Protein AF-A0A966T4E9-F1 (afdb_monomer_lite)

Sequence (67 aa):
MVDTETTGLSTDDDRVLQIGVVVARGDGSVEHQFVTYLKRLTWGFGHVGAFHVHGITRRQLRKGMKP

pLDDT: mean 88.57, std 10.95, range [53.94, 97.7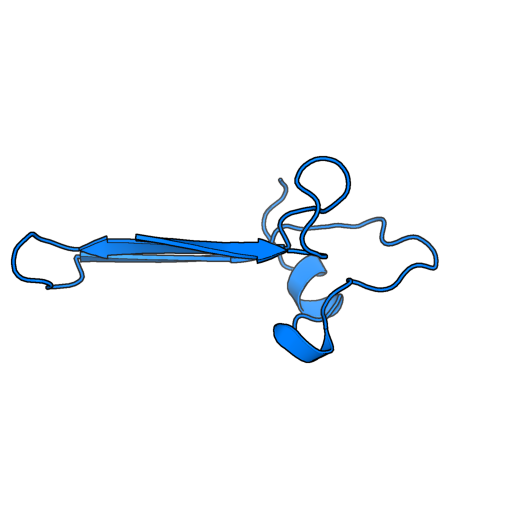5]

Radius of gyration: 13.7 Å; chains: 1; bounding box: 38×21×29 Å

Secondary structure (DSSP, 8-state):
-EEEEESSS-TTT--EEEEEEEEE-TTS-EEEEEEEEBP-S---SS--SSHHHH---HHHHHTSBP-

Foldseek 3Di:
DKDFDWLDDDPVPIDTFKIWDWDADPVRHTDDIDIFGEADPDPDVDDSHPCVPPVDDNVRNNPTDHD

Structure (mmCIF, N/CA/C/O backbone):
data_AF-A0A966T4E9-F1
#
_entry.id   AF-A0A966T4E9-F1
#
loop_
_atom_site.group_PDB
_atom_site.id
_atom_site.type_symbol
_atom_site.label_atom_id
_atom_site.label_alt_id
_atom_site.label_comp_id
_atom_site.label_asym_id
_atom_site.label_entity_id
_atom_site.label_seq_id
_atom_site.pdbx_PDB_ins_code
_atom_site.Cartn_x
_atom_site.Cartn_y
_atom_site.Cartn_z
_atom_site.occupancy
_atom_site.B_iso_or_equiv
_atom_site.auth_seq_id
_atom_site.auth_comp_id
_atom_site.auth_asym_id
_atom_site.auth_atom_id
_atom_site.pdbx_PDB_model_num
ATOM 1 N N . MET A 1 1 ? -12.731 -0.853 7.255 1.00 93.75 1 MET A N 1
ATOM 2 C CA . MET A 1 1 ? -12.363 -0.614 5.844 1.00 93.75 1 MET A CA 1
ATOM 3 C C . MET A 1 1 ? -10.915 -1.018 5.653 1.00 93.75 1 MET A C 1
ATOM 5 O O . MET A 1 1 ? -10.119 -0.780 6.558 1.00 93.75 1 MET A O 1
ATOM 9 N N . VAL A 1 2 ? -10.605 -1.656 4.528 1.00 96.00 2 VAL A N 1
ATOM 10 C CA . VAL A 1 2 ? -9.236 -2.013 4.146 1.00 96.00 2 VAL A CA 1
ATOM 11 C C . VAL A 1 2 ? -9.006 -1.490 2.743 1.00 96.00 2 VAL A C 1
ATOM 13 O O . VAL A 1 2 ? -9.872 -1.659 1.888 1.00 96.00 2 VAL A O 1
ATOM 16 N N . ASP A 1 3 ? -7.860 -0.860 2.548 1.00 96.38 3 ASP A N 1
ATOM 17 C CA . ASP A 1 3 ? -7.399 -0.383 1.254 1.00 96.38 3 ASP A CA 1
ATOM 18 C C . ASP A 1 3 ? -5.942 -0.799 1.041 1.00 96.38 3 ASP A C 1
ATOM 20 O O . ASP A 1 3 ? -5.176 -0.957 2.004 1.00 96.38 3 ASP A O 1
ATOM 24 N N . THR A 1 4 ? -5.573 -1.035 -0.214 1.00 95.12 4 THR A N 1
ATOM 25 C CA . THR A 1 4 ? -4.247 -1.535 -0.569 1.00 95.12 4 THR A CA 1
ATOM 26 C C . THR A 1 4 ? -3.701 -0.834 -1.789 1.00 95.12 4 THR A C 1
ATOM 28 O O . THR A 1 4 ? -4.362 -0.772 -2.819 1.00 95.12 4 THR A O 1
ATOM 31 N N . GLU A 1 5 ? -2.431 -0.462 -1.704 1.00 95.69 5 GLU A N 1
ATOM 32 C CA . GLU A 1 5 ? -1.664 -0.005 -2.858 1.00 95.69 5 GLU A CA 1
ATOM 33 C C . GLU A 1 5 ? -0.786 -1.143 -3.356 1.00 95.69 5 GLU A C 1
ATOM 35 O O . GLU A 1 5 ? -0.182 -1.859 -2.551 1.00 95.69 5 GLU A O 1
ATOM 40 N N . THR A 1 6 ? -0.684 -1.313 -4.668 1.00 93.81 6 THR A N 1
ATOM 41 C CA . THR A 1 6 ? -0.022 -2.458 -5.306 1.00 93.81 6 THR A CA 1
ATOM 42 C C . THR A 1 6 ? 0.957 -2.012 -6.389 1.00 93.81 6 THR A C 1
ATOM 44 O O . THR A 1 6 ? 0.954 -0.869 -6.839 1.00 93.81 6 THR A O 1
ATOM 47 N N . THR A 1 7 ? 1.820 -2.927 -6.835 1.00 91.19 7 THR A N 1
ATOM 48 C CA . THR A 1 7 ? 2.694 -2.691 -7.998 1.00 91.19 7 THR A CA 1
ATOM 49 C C . THR A 1 7 ? 1.910 -2.560 -9.317 1.00 91.19 7 THR A C 1
ATOM 51 O O . THR A 1 7 ? 2.424 -2.001 -10.286 1.00 91.19 7 THR A O 1
ATOM 54 N N . GLY A 1 8 ? 0.659 -3.024 -9.349 1.00 90.75 8 GLY A N 1
ATOM 55 C CA . GLY A 1 8 ? -0.212 -3.056 -10.523 1.00 90.75 8 GLY A CA 1
ATOM 56 C C . GLY A 1 8 ? -1.538 -3.768 -10.226 1.00 90.75 8 GLY A C 1
ATOM 57 O O . GLY A 1 8 ? -1.913 -3.924 -9.066 1.00 90.75 8 GLY A O 1
ATOM 58 N N . LEU A 1 9 ? -2.271 -4.178 -11.261 1.00 91.81 9 LEU A N 1
ATOM 59 C CA . LEU A 1 9 ? -3.640 -4.701 -11.134 1.00 91.81 9 LEU A CA 1
ATOM 60 C C . LEU A 1 9 ? -3.743 -6.240 -11.187 1.00 91.81 9 LEU A C 1
ATOM 62 O O . LEU A 1 9 ? -4.839 -6.767 -11.008 1.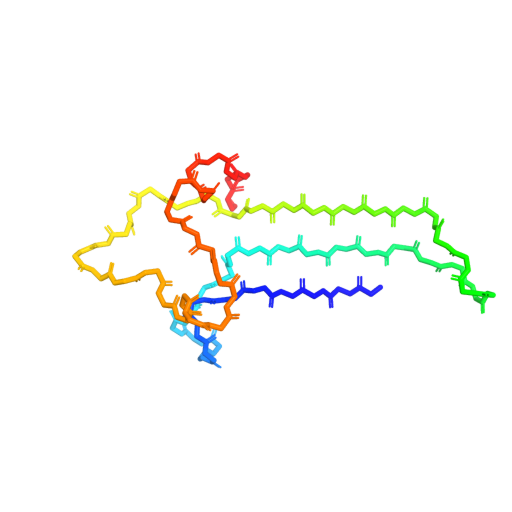00 91.81 9 LEU A O 1
ATOM 66 N N . SER A 1 10 ? -2.649 -6.966 -11.448 1.00 90.62 10 SER A N 1
ATOM 67 C CA . SER A 1 10 ? -2.652 -8.436 -11.542 1.00 90.62 10 SER A CA 1
ATOM 68 C C . SER A 1 10 ? -2.655 -9.083 -10.158 1.00 90.62 10 SER A C 1
ATOM 70 O O . SER A 1 10 ? -1.744 -8.871 -9.364 1.00 90.62 10 SER A O 1
ATOM 72 N N . THR A 1 11 ? -3.631 -9.940 -9.865 1.00 89.94 11 THR A N 1
ATOM 73 C CA . THR A 1 11 ? -3.677 -10.665 -8.582 1.00 89.94 11 THR A CA 1
ATOM 74 C C . THR A 1 11 ? -2.554 -11.689 -8.425 1.00 89.94 11 THR A C 1
ATOM 76 O O . THR A 1 11 ? -2.169 -11.998 -7.298 1.00 89.94 11 THR A O 1
ATOM 79 N N . ASP A 1 12 ? -2.015 -12.192 -9.536 1.00 90.88 12 ASP A N 1
ATOM 80 C CA . ASP A 1 12 ? -1.044 -13.291 -9.538 1.00 90.88 12 ASP A CA 1
ATOM 81 C C . ASP A 1 12 ? 0.40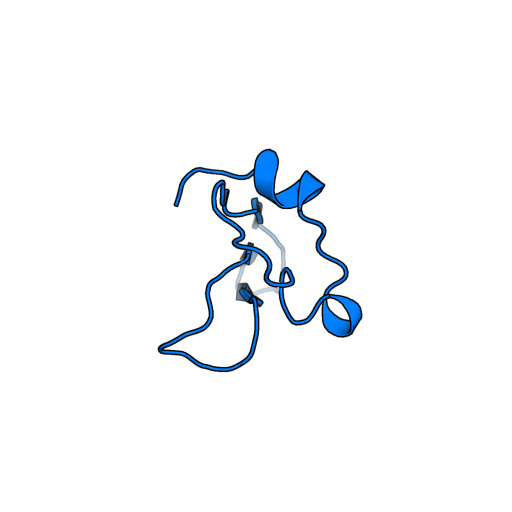1 -12.765 -9.539 1.00 90.88 12 ASP A C 1
ATOM 83 O O . ASP A 1 12 ? 1.283 -13.287 -8.841 1.00 90.88 12 ASP A O 1
ATOM 87 N N . ASP A 1 13 ? 0.641 -11.669 -10.262 1.00 86.31 13 ASP A N 1
ATOM 88 C CA . ASP A 1 13 ? 1.986 -11.140 -10.509 1.00 86.31 13 ASP A CA 1
ATOM 89 C C . ASP A 1 13 ? 2.311 -9.901 -9.675 1.00 86.31 13 ASP A C 1
ATOM 91 O O . ASP A 1 13 ? 3.460 -9.726 -9.243 1.00 86.31 13 ASP A O 1
ATOM 95 N N . ASP A 1 14 ? 1.314 -9.056 -9.400 1.00 88.75 14 ASP A N 1
ATOM 96 C CA . ASP A 1 14 ? 1.531 -7.846 -8.623 1.00 88.75 14 ASP A CA 1
ATOM 97 C C . ASP A 1 14 ? 1.569 -8.136 -7.126 1.00 88.75 14 ASP A C 1
ATOM 99 O O . ASP A 1 14 ? 1.215 -9.207 -6.623 1.00 88.75 14 ASP A O 1
ATOM 103 N N . ARG A 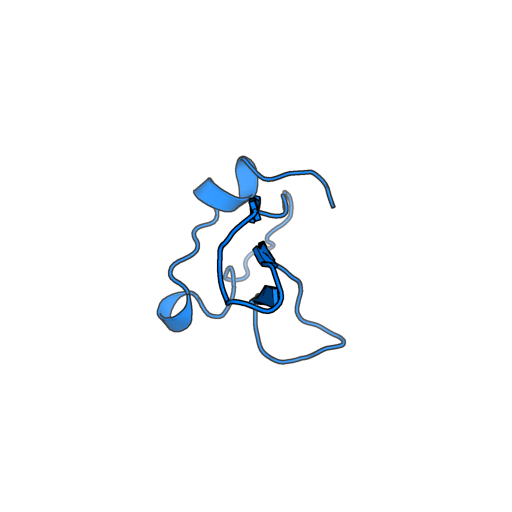1 15 ? 2.137 -7.187 -6.388 1.00 89.56 15 ARG A N 1
ATOM 104 C CA . ARG A 1 15 ? 2.372 -7.322 -4.953 1.00 89.56 15 ARG A CA 1
ATOM 105 C C . ARG A 1 15 ? 1.869 -6.095 -4.227 1.00 89.56 15 ARG A C 1
ATOM 107 O O . ARG A 1 15 ? 1.986 -4.977 -4.724 1.00 89.56 15 ARG A O 1
ATOM 114 N N . VAL A 1 16 ? 1.381 -6.317 -3.013 1.00 92.38 16 VAL A N 1
ATOM 115 C CA . VAL A 1 16 ? 0.979 -5.246 -2.103 1.00 92.38 16 VAL A CA 1
ATOM 116 C C . VAL A 1 16 ? 2.208 -4.444 -1.659 1.00 92.38 16 VAL A C 1
ATOM 118 O O . VAL A 1 16 ? 3.251 -4.995 -1.300 1.00 92.38 16 VAL A O 1
ATOM 121 N N . LEU A 1 17 ? 2.068 -3.124 -1.702 1.00 93.69 17 LEU A N 1
ATOM 122 C CA . LEU A 1 17 ? 3.044 -2.109 -1.315 1.00 93.69 17 LEU A CA 1
ATOM 123 C C . LEU A 1 17 ? 2.683 -1.445 0.011 1.00 93.69 17 LEU A C 1
ATOM 125 O O . LEU A 1 17 ? 3.574 -1.150 0.812 1.00 93.69 17 LEU A O 1
ATOM 129 N N . GLN A 1 18 ? 1.394 -1.200 0.237 1.00 95.62 18 GLN A N 1
ATOM 130 C CA . GLN A 1 18 ? 0.861 -0.577 1.443 1.00 95.62 18 GLN A CA 1
ATOM 131 C C . GLN A 1 18 ? -0.467 -1.226 1.824 1.00 95.62 18 GLN A C 1
ATOM 133 O O . GLN A 1 18 ? -1.237 -1.621 0.953 1.00 95.62 18 GLN A O 1
ATOM 138 N N . ILE A 1 19 ? -0.721 -1.304 3.128 1.00 96.31 19 ILE A N 1
ATOM 139 C CA . ILE A 1 19 ? -2.008 -1.696 3.696 1.00 96.31 19 ILE A CA 1
ATOM 140 C C . ILE A 1 19 ? -2.483 -0.558 4.599 1.00 96.31 19 ILE A C 1
ATOM 142 O O . ILE A 1 19 ? -1.770 -0.172 5.534 1.00 96.31 19 ILE A O 1
ATOM 146 N N . GLY A 1 20 ? -3.678 -0.045 4.318 1.00 97.00 20 GLY A N 1
ATOM 147 C CA . GLY A 1 20 ? -4.426 0.865 5.177 1.00 97.00 20 GLY A CA 1
ATOM 148 C C . GLY A 1 20 ? -5.607 0.141 5.817 1.00 97.00 20 GLY A C 1
ATOM 149 O O . GLY A 1 20 ? -6.399 -0.501 5.130 1.00 97.00 20 GLY A O 1
ATOM 150 N N . VAL A 1 21 ? -5.739 0.238 7.138 1.00 97.75 21 VAL A N 1
ATOM 151 C CA . VAL A 1 21 ? -6.844 -0.349 7.904 1.00 97.75 21 VAL A CA 1
ATOM 152 C C . VAL A 1 21 ? -7.492 0.727 8.756 1.00 97.75 21 VAL A C 1
ATOM 154 O O . VAL A 1 21 ? -6.820 1.424 9.514 1.00 97.75 21 VAL A O 1
ATOM 157 N N . VAL A 1 22 ? -8.815 0.823 8.663 1.00 97.62 22 VAL A N 1
ATOM 158 C CA . VAL A 1 22 ? -9.637 1.681 9.520 1.00 97.62 22 VAL A CA 1
ATOM 159 C C . VAL A 1 22 ? -10.713 0.831 10.183 1.00 97.62 22 VAL A C 1
ATOM 161 O O . VAL A 1 22 ? -11.525 0.201 9.496 1.00 97.62 22 VAL A O 1
ATOM 164 N N . VAL A 1 23 ? -10.733 0.831 11.513 1.00 97.62 23 VAL A N 1
ATOM 165 C CA . VAL A 1 23 ? -11.817 0.270 12.325 1.00 97.62 23 VAL A CA 1
ATOM 166 C C . VAL A 1 23 ? -12.745 1.418 12.686 1.00 97.62 23 VAL A C 1
ATOM 168 O O . VAL A 1 23 ? -12.314 2.391 13.303 1.00 97.62 23 VAL A O 1
ATOM 171 N N . ALA A 1 24 ? -14.002 1.316 12.271 1.00 97.19 24 ALA A N 1
ATOM 172 C CA . ALA A 1 24 ? -15.023 2.322 12.517 1.00 97.19 24 ALA A CA 1
ATOM 173 C C . ALA A 1 24 ? -16.275 1.667 13.102 1.00 97.19 24 ALA A C 1
ATOM 175 O O . ALA A 1 24 ? -16.566 0.503 12.816 1.00 97.19 24 ALA A O 1
ATOM 176 N N . ARG A 1 25 ? -17.005 2.423 13.919 1.00 96.19 25 ARG A N 1
ATOM 177 C CA . ARG A 1 25 ? -18.285 2.012 14.497 1.00 96.19 25 ARG A CA 1
ATOM 178 C C . ARG A 1 25 ? -19.418 2.197 13.491 1.00 96.19 25 ARG A C 1
ATOM 180 O O . ARG A 1 25 ? -19.261 2.852 12.463 1.00 96.19 25 ARG A O 1
ATOM 187 N N . GLY A 1 26 ? -20.585 1.635 13.811 1.00 96.19 26 GLY A N 1
ATOM 188 C CA . GLY A 1 26 ? -21.777 1.721 12.958 1.00 96.19 26 GLY A CA 1
ATOM 189 C C . GLY A 1 26 ? -22.296 3.148 12.735 1.00 96.19 26 GLY A C 1
ATOM 190 O O . GLY A 1 26 ? -23.010 3.381 11.768 1.00 96.19 26 GLY A O 1
ATOM 191 N N . ASP A 1 27 ? -21.908 4.102 13.587 1.00 96.00 27 ASP A N 1
ATOM 192 C CA . ASP A 1 27 ? -22.212 5.533 13.445 1.00 96.00 27 ASP A CA 1
ATOM 193 C C . ASP A 1 27 ? -21.183 6.299 12.587 1.00 96.00 27 ASP A C 1
ATOM 195 O O . ASP A 1 27 ? -21.284 7.514 12.429 1.00 96.00 27 ASP A O 1
ATOM 199 N N . GLY A 1 28 ? -20.185 5.602 12.036 1.00 94.56 28 GLY A N 1
ATOM 200 C CA . GLY A 1 28 ? -19.117 6.183 11.225 1.00 94.56 28 GLY A CA 1
ATOM 201 C C . GLY A 1 28 ? -17.948 6.760 12.028 1.00 94.56 28 GLY A C 1
ATOM 202 O O . GLY A 1 28 ? -16.972 7.202 11.419 1.00 94.56 28 GLY A O 1
ATOM 203 N N . SER A 1 29 ? -17.984 6.739 13.366 1.00 97.00 29 SER A N 1
ATOM 204 C CA . SER A 1 29 ? -16.841 7.173 14.177 1.00 97.00 29 SER A CA 1
ATOM 205 C C . SER A 1 29 ? -15.650 6.224 14.014 1.00 97.00 29 SER A C 1
ATOM 207 O O . SER A 1 29 ? -15.796 5.000 14.020 1.00 97.00 29 SER A O 1
ATOM 209 N N . VAL A 1 30 ? -14.449 6.787 13.852 1.00 97.19 30 VAL A N 1
ATOM 210 C CA . VAL A 1 30 ? -13.212 6.010 13.704 1.00 97.19 30 VAL A CA 1
ATOM 211 C C . VAL A 1 30 ? -12.651 5.656 15.075 1.00 97.19 30 VAL A C 1
ATOM 213 O O . VAL A 1 30 ? -12.360 6.538 15.877 1.00 97.19 30 VAL A O 1
ATOM 216 N N . GLU A 1 31 ? -12.460 4.364 15.315 1.00 97.31 31 GLU A N 1
ATOM 217 C CA . GLU A 1 31 ? -11.914 3.833 16.564 1.00 97.31 31 GLU A CA 1
ATOM 218 C C . GLU A 1 31 ? -10.403 3.607 16.459 1.00 97.31 31 GLU A C 1
ATOM 220 O O . GLU A 1 31 ? -9.640 4.037 17.323 1.00 97.31 31 GLU A O 1
ATOM 225 N N . HIS A 1 32 ? -9.955 2.997 15.358 1.00 97.19 32 HIS A N 1
ATOM 226 C CA . HIS A 1 32 ? -8.541 2.732 15.110 1.00 97.19 32 HIS A CA 1
ATOM 227 C C . HIS A 1 32 ? -8.168 2.953 13.651 1.00 97.19 32 HIS A C 1
ATOM 229 O O . HIS A 1 32 ? -8.957 2.704 12.738 1.00 97.19 32 HIS A O 1
ATOM 235 N N . GLN A 1 33 ? -6.924 3.373 13.440 1.00 97.56 33 GLN A N 1
ATOM 236 C CA . GLN A 1 33 ? -6.315 3.487 12.122 1.00 97.56 33 GLN A CA 1
ATOM 237 C C . GLN A 1 33 ? -4.917 2.884 12.160 1.00 97.56 33 GLN A C 1
ATOM 239 O O . GLN A 1 33 ? -4.170 3.075 13.121 1.00 97.56 33 GLN A O 1
ATOM 244 N N . PHE A 1 34 ? -4.563 2.172 11.101 1.00 96.31 34 PHE A N 1
ATOM 245 C CA . PHE A 1 34 ? -3.247 1.590 10.924 1.00 96.31 34 PHE A CA 1
ATOM 246 C C . PHE A 1 34 ? -2.835 1.703 9.462 1.00 96.31 34 PHE A C 1
ATOM 248 O O . PHE A 1 34 ? -3.609 1.374 8.568 1.00 96.31 34 PHE A O 1
ATOM 255 N N . VAL A 1 35 ? -1.608 2.157 9.223 1.00 96.25 35 VAL A N 1
ATOM 256 C CA . VAL A 1 35 ? -1.029 2.233 7.881 1.00 96.25 35 VAL A CA 1
ATOM 257 C C . VAL A 1 35 ? 0.386 1.702 7.945 1.00 96.25 35 VAL A C 1
ATOM 259 O O . VAL A 1 35 ? 1.188 2.136 8.775 1.00 96.25 35 VAL A O 1
ATOM 262 N N . THR A 1 36 ? 0.711 0.778 7.048 1.00 95.62 36 THR A N 1
ATOM 263 C CA . THR A 1 36 ? 2.076 0.277 6.922 1.00 95.62 36 THR A CA 1
ATOM 264 C C . THR A 1 36 ? 2.454 0.032 5.476 1.00 95.62 36 THR A C 1
ATOM 266 O O . THR A 1 36 ? 1.630 -0.357 4.651 1.00 95.62 36 THR A O 1
ATOM 269 N N . TYR A 1 37 ? 3.735 0.231 5.185 1.00 95.50 37 TYR A N 1
ATOM 270 C CA . TYR A 1 37 ? 4.343 -0.224 3.944 1.00 95.50 37 TYR A CA 1
ATOM 271 C C . TYR A 1 37 ? 4.856 -1.648 4.119 1.00 95.50 37 TYR A C 1
ATOM 273 O O . TYR A 1 37 ? 5.358 -1.997 5.190 1.00 95.50 37 TYR A O 1
ATOM 281 N N . LEU A 1 38 ? 4.828 -2.438 3.052 1.00 92.31 38 LEU A N 1
ATOM 282 C CA . LEU A 1 38 ? 5.471 -3.745 3.024 1.00 92.31 38 LEU A CA 1
ATOM 283 C C . LEU A 1 38 ? 6.891 -3.623 2.476 1.00 92.31 38 LEU A C 1
ATOM 285 O O . LEU A 1 38 ? 7.151 -3.060 1.407 1.00 92.31 38 LEU A O 1
ATOM 289 N N . LYS A 1 39 ? 7.848 -4.134 3.246 1.00 90.31 39 LYS A N 1
ATOM 290 C CA . LYS A 1 39 ? 9.263 -4.048 2.926 1.00 90.31 39 LYS A CA 1
ATOM 291 C C . LYS A 1 39 ? 9.623 -5.021 1.832 1.00 90.31 39 LYS A C 1
ATOM 293 O O . LYS A 1 39 ? 9.472 -6.230 1.967 1.00 90.31 39 LYS A O 1
ATOM 298 N N . ARG A 1 40 ? 10.251 -4.482 0.791 1.00 80.69 40 ARG A N 1
ATOM 299 C CA . ARG A 1 40 ? 10.853 -5.272 -0.278 1.00 80.69 40 ARG A CA 1
ATOM 300 C C . ARG A 1 40 ? 12.284 -4.830 -0.519 1.00 80.69 40 ARG A C 1
ATOM 302 O O . ARG A 1 40 ? 12.560 -3.646 -0.727 1.00 80.69 40 ARG A O 1
ATOM 309 N N . LEU A 1 41 ? 13.184 -5.804 -0.437 1.00 66.50 41 LEU A N 1
ATOM 310 C CA . LEU A 1 41 ? 14.625 -5.616 -0.596 1.00 66.50 41 LEU A CA 1
ATOM 311 C C . LEU A 1 41 ? 15.076 -5.868 -2.037 1.00 66.50 41 LEU A C 1
ATOM 313 O O . LEU A 1 41 ? 16.012 -5.224 -2.497 1.00 66.50 41 LEU A O 1
ATOM 317 N N . THR A 1 42 ? 14.375 -6.739 -2.761 1.00 64.00 42 THR A N 1
ATOM 318 C CA . THR A 1 42 ? 14.661 -7.093 -4.152 1.00 64.00 42 THR A CA 1
ATOM 319 C C . THR A 1 42 ? 13.625 -6.466 -5.077 1.00 64.00 42 THR A C 1
ATOM 321 O O . THR A 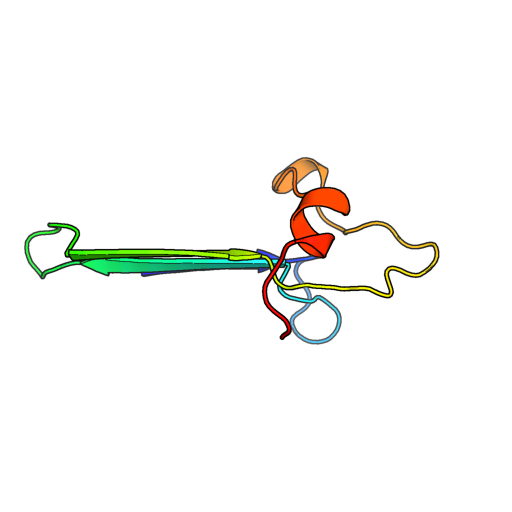1 42 ? 12.684 -7.099 -5.546 1.00 64.00 42 THR A O 1
ATOM 324 N N . TRP A 1 43 ? 13.804 -5.178 -5.352 1.00 64.50 43 TRP A N 1
ATOM 325 C CA . TRP A 1 43 ? 13.342 -4.638 -6.626 1.00 64.50 43 TRP A CA 1
ATOM 326 C C . TRP A 1 43 ? 14.448 -5.024 -7.597 1.00 64.50 43 TRP A C 1
ATOM 328 O O . TRP A 1 43 ? 15.569 -4.552 -7.419 1.00 64.50 43 TRP A O 1
ATOM 338 N N . GLY A 1 44 ? 14.200 -5.925 -8.551 1.00 56.16 44 GLY A N 1
ATOM 339 C CA . GLY A 1 44 ? 15.154 -6.124 -9.648 1.00 56.16 44 GLY A CA 1
ATOM 340 C C . GLY A 1 44 ? 15.398 -4.804 -10.400 1.00 56.16 44 GLY A C 1
ATOM 341 O O . GLY A 1 44 ? 14.976 -3.731 -9.967 1.00 56.16 44 GLY A O 1
ATOM 342 N N . PHE A 1 45 ? 15.977 -4.852 -11.598 1.00 53.94 45 PHE A N 1
ATOM 343 C CA . PHE A 1 45 ? 16.068 -3.663 -12.465 1.00 53.94 45 PHE A CA 1
ATOM 344 C C . PHE A 1 45 ? 14.696 -3.030 -12.824 1.00 53.94 45 PHE A C 1
ATOM 346 O O . PHE A 1 45 ? 14.646 -1.998 -13.485 1.00 53.94 45 PHE A O 1
ATOM 353 N N . GLY A 1 46 ? 13.581 -3.617 -12.373 1.00 55.88 46 GLY A N 1
ATOM 354 C CA . GLY A 1 46 ? 12.219 -3.130 -12.557 1.00 55.88 46 GLY A CA 1
ATOM 355 C C . GLY A 1 46 ? 11.816 -1.930 -11.689 1.00 55.88 46 GLY A C 1
ATOM 356 O O . GLY A 1 46 ? 12.396 -1.605 -10.644 1.00 55.88 46 GLY A O 1
ATOM 357 N N . HIS A 1 47 ? 10.763 -1.261 -12.152 1.00 65.12 47 HIS A N 1
ATOM 358 C CA . HIS A 1 47 ? 10.086 -0.165 -11.464 1.00 65.12 47 HIS A CA 1
ATOM 359 C C . HIS A 1 47 ? 9.293 -0.685 -10.252 1.00 65.12 47 HIS A C 1
ATOM 361 O O . HIS A 1 47 ? 8.964 -1.863 -10.182 1.00 65.12 47 HIS A O 1
ATOM 367 N N . VAL A 1 48 ? 8.964 0.198 -9.298 1.00 75.06 48 VAL A N 1
ATOM 368 C CA . VAL A 1 48 ? 8.015 -0.121 -8.204 1.00 75.06 48 VAL A CA 1
ATOM 369 C C . VAL A 1 48 ? 6.649 -0.540 -8.769 1.00 75.06 48 VAL A C 1
ATOM 371 O O . VAL A 1 48 ? 5.907 -1.224 -8.084 1.00 75.06 48 VAL A O 1
ATOM 374 N N . GLY A 1 49 ? 6.362 -0.192 -10.030 1.00 76.69 49 GLY A N 1
ATOM 375 C CA . GLY A 1 49 ? 5.028 -0.292 -10.609 1.00 76.69 49 GLY A CA 1
ATOM 376 C C . GLY A 1 49 ? 4.165 0.882 -10.145 1.00 76.69 49 GLY A C 1
ATOM 377 O O . GLY A 1 49 ? 4.528 1.534 -9.171 1.00 76.69 49 GLY A O 1
ATOM 378 N N . ALA A 1 50 ? 3.140 1.234 -10.930 1.00 81.75 50 ALA A N 1
ATOM 379 C CA . ALA A 1 50 ? 2.082 2.216 -10.633 1.00 81.75 50 ALA A CA 1
ATOM 380 C C . ALA A 1 50 ? 2.471 3.544 -9.921 1.00 81.75 50 ALA A C 1
ATOM 382 O O . ALA A 1 50 ? 1.614 4.236 -9.381 1.00 81.75 50 ALA A O 1
ATOM 383 N N . PHE A 1 51 ? 3.738 3.974 -9.974 1.00 87.06 51 PHE A N 1
ATOM 384 C CA . PHE A 1 51 ? 4.229 5.138 -9.224 1.00 87.06 51 PHE A CA 1
ATOM 385 C C . PHE A 1 51 ? 3.478 6.429 -9.561 1.00 87.06 51 PHE A C 1
ATOM 387 O O . PHE A 1 51 ? 3.214 7.229 -8.671 1.00 87.06 51 PHE A O 1
ATOM 394 N N . HIS A 1 52 ? 3.105 6.626 -10.826 1.00 87.88 52 HIS A N 1
ATOM 395 C CA . HIS A 1 52 ? 2.330 7.797 -11.241 1.00 87.88 52 HIS A CA 1
ATOM 396 C C . HIS A 1 52 ? 0.875 7.779 -10.739 1.00 87.88 52 HIS A C 1
ATOM 398 O O . HIS A 1 52 ? 0.197 8.792 -10.860 1.00 87.88 52 HIS A O 1
ATOM 404 N N . VAL A 1 53 ? 0.409 6.657 -10.182 1.00 91.00 53 VAL A N 1
ATOM 405 C CA . VAL A 1 53 ? -0.907 6.515 -9.547 1.00 91.00 53 VAL A CA 1
ATOM 406 C C . VAL A 1 53 ? -0.795 6.760 -8.041 1.00 91.00 53 VAL A C 1
ATOM 408 O O . VAL A 1 53 ? -1.427 7.675 -7.530 1.00 91.00 53 VAL A O 1
ATOM 411 N N . HIS A 1 54 ? 0.049 5.996 -7.338 1.00 91.62 54 HIS A N 1
ATOM 412 C CA . HIS A 1 54 ? 0.077 5.982 -5.866 1.00 91.62 54 HIS A CA 1
ATOM 413 C C . HIS A 1 54 ? 1.258 6.763 -5.237 1.00 91.62 54 HIS A C 1
ATOM 415 O O . HIS A 1 54 ? 1.336 6.928 -4.022 1.00 91.62 54 HIS A O 1
ATOM 421 N N . GLY A 1 55 ? 2.258 7.194 -6.017 1.00 93.31 55 GLY A N 1
ATOM 422 C CA . GLY A 1 55 ? 3.390 8.010 -5.536 1.00 93.31 55 GLY A CA 1
ATOM 423 C C . GLY A 1 55 ? 4.370 7.329 -4.560 1.00 93.31 55 GLY A C 1
ATOM 424 O O . GLY A 1 55 ? 5.192 7.996 -3.930 1.00 93.31 55 GLY A O 1
ATOM 425 N N . ILE A 1 56 ? 4.330 6.00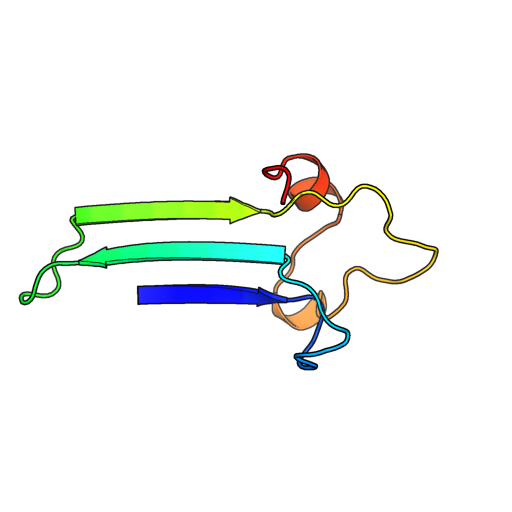1 -4.421 1.00 92.25 56 ILE A N 1
ATOM 426 C CA . ILE A 1 56 ? 5.131 5.247 -3.436 1.00 92.25 56 ILE A CA 1
ATOM 427 C C . ILE A 1 56 ? 6.520 4.985 -4.003 1.00 92.25 56 ILE A C 1
ATOM 429 O O . ILE A 1 56 ? 6.705 4.390 -5.063 1.00 92.25 56 ILE A O 1
ATOM 433 N N . THR A 1 57 ? 7.526 5.394 -3.244 1.00 90.25 57 THR A N 1
ATOM 434 C CA . THR A 1 57 ? 8.934 5.269 -3.607 1.00 90.25 57 THR A CA 1
ATOM 435 C C . THR A 1 57 ? 9.586 4.050 -2.957 1.00 90.25 57 THR A C 1
ATOM 437 O O . THR A 1 57 ? 9.235 3.624 -1.854 1.00 90.25 57 THR A O 1
ATOM 440 N N . ARG A 1 58 ? 10.683 3.564 -3.557 1.00 88.75 58 ARG A N 1
ATOM 441 C CA . ARG A 1 58 ? 11.532 2.514 -2.954 1.00 88.75 58 ARG A CA 1
ATOM 442 C C . ARG A 1 58 ? 12.019 2.875 -1.542 1.00 88.75 58 ARG A C 1
ATOM 444 O O . ARG A 1 58 ? 12.278 1.986 -0.735 1.00 88.75 58 ARG A O 1
ATOM 451 N N . ARG A 1 59 ? 12.179 4.169 -1.228 1.00 89.19 59 ARG A N 1
ATOM 452 C CA . ARG A 1 59 ? 12.637 4.634 0.093 1.00 89.19 59 ARG A CA 1
ATOM 453 C C . ARG A 1 59 ? 11.594 4.394 1.184 1.00 89.19 59 ARG A C 1
ATOM 455 O O . ARG A 1 59 ? 11.994 4.005 2.278 1.00 89.19 59 ARG A O 1
ATOM 462 N N . GLN A 1 60 ? 10.309 4.605 0.893 1.00 91.31 60 GLN A N 1
ATOM 463 C CA . GLN A 1 60 ? 9.214 4.293 1.822 1.00 91.31 60 GLN A CA 1
ATOM 464 C C . GLN A 1 60 ? 9.173 2.788 2.106 1.00 91.31 60 GLN A C 1
ATOM 466 O O . GLN A 1 60 ? 9.201 2.378 3.262 1.00 91.31 60 GLN A O 1
ATOM 471 N N . LEU A 1 61 ? 9.268 1.969 1.056 1.00 90.69 61 LEU A N 1
ATOM 472 C CA . LEU A 1 61 ? 9.205 0.509 1.164 1.00 90.69 61 LEU A CA 1
ATOM 473 C C . LEU A 1 61 ? 10.364 -0.067 1.989 1.00 90.69 61 LEU A C 1
ATOM 475 O O . LEU A 1 61 ? 10.159 -0.952 2.807 1.00 90.69 61 LEU A O 1
ATOM 479 N N . ARG A 1 62 ? 11.588 0.472 1.887 1.00 89.38 62 ARG A N 1
ATOM 480 C CA . ARG A 1 62 ? 12.721 0.005 2.719 1.00 89.38 62 ARG A CA 1
ATOM 481 C C . ARG A 1 62 ? 12.491 0.132 4.232 1.00 89.38 62 ARG A C 1
ATOM 483 O O . ARG A 1 62 ? 13.152 -0.583 4.990 1.00 89.38 62 ARG A O 1
ATOM 490 N N . LYS A 1 63 ? 11.599 1.031 4.654 1.00 89.44 63 LYS A N 1
ATOM 491 C CA . LYS A 1 63 ? 11.223 1.264 6.056 1.00 89.44 63 LYS A CA 1
ATOM 492 C C . LYS A 1 63 ? 9.969 0.493 6.485 1.00 89.44 63 LYS A C 1
ATOM 494 O O . LYS A 1 63 ? 9.575 0.610 7.637 1.00 89.44 63 LYS A O 1
ATOM 499 N N . GLY A 1 64 ? 9.351 -0.252 5.570 1.00 89.62 64 GLY A N 1
ATOM 500 C CA . GLY A 1 64 ? 8.138 -1.011 5.832 1.00 89.62 64 GLY A CA 1
ATOM 501 C C . GLY A 1 64 ? 8.329 -2.191 6.784 1.00 89.62 64 GLY A C 1
ATOM 502 O O . GLY A 1 64 ? 9.453 -2.580 7.127 1.00 89.62 64 GLY A O 1
ATOM 503 N N . MET A 1 65 ? 7.205 -2.787 7.165 1.00 93.62 65 MET A N 1
ATOM 504 C CA . MET A 1 65 ? 7.143 -4.059 7.878 1.00 93.62 65 MET A CA 1
ATOM 505 C C . MET A 1 65 ? 7.602 -5.195 6.957 1.00 93.62 65 MET A C 1
ATOM 507 O O . MET A 1 65 ? 7.380 -5.139 5.750 1.00 93.62 65 MET A O 1
ATOM 511 N N . LYS A 1 66 ? 8.264 -6.224 7.495 1.00 86.00 66 LYS A N 1
ATOM 512 C CA . LYS A 1 66 ? 8.528 -7.436 6.704 1.00 86.00 66 LYS A CA 1
ATOM 513 C C . LYS A 1 66 ? 7.178 -8.110 6.380 1.00 86.00 66 LYS A C 1
ATOM 515 O O . LYS A 1 66 ? 6.377 -8.190 7.308 1.00 86.00 66 LYS A O 1
ATOM 520 N N . PRO A 1 67 ? 6.927 -8.515 5.121 1.00 71.50 67 PRO A N 1
ATOM 521 C CA . PRO A 1 67 ? 5.737 -9.286 4.767 1.00 71.50 67 PRO A CA 1
ATOM 522 C C . PRO A 1 67 ? 5.644 -10.586 5.566 1.00 71.50 67 PRO A C 1
ATOM 524 O O . PRO A 1 67 ? 6.723 -11.124 5.920 1.00 71.50 67 PRO A O 1
#